Protein AF-A0A9E2KBY6-F1 (afdb_monomer_lite)

Structure (mmCIF, N/CA/C/O backbone):
data_AF-A0A9E2KBY6-F1
#
_entry.id   AF-A0A9E2KBY6-F1
#
loop_
_atom_site.group_PDB
_atom_site.id
_atom_site.type_symbol
_atom_site.label_atom_id
_atom_site.label_alt_id
_atom_site.label_comp_id
_atom_site.label_asym_id
_atom_site.label_entity_id
_atom_site.label_seq_id
_atom_site.pdbx_PDB_ins_code
_atom_site.Cartn_x
_atom_site.Cartn_y
_atom_site.Cartn_z
_atom_site.occupancy
_atom_site.B_iso_or_equiv
_atom_site.auth_seq_id
_atom_site.auth_comp_id
_atom_site.auth_asym_id
_atom_site.auth_atom_id
_atom_site.pdbx_PDB_model_num
ATOM 1 N N . MET A 1 1 ? -0.945 -7.024 -19.574 1.00 48.75 1 MET A N 1
ATOM 2 C CA . MET A 1 1 ? -1.179 -5.709 -18.936 1.00 48.75 1 MET A CA 1
ATOM 3 C C . MET A 1 1 ? -2.233 -5.786 -17.836 1.00 48.75 1 MET A C 1
ATOM 5 O O . MET A 1 1 ? -1.973 -5.254 -16.772 1.00 48.75 1 MET A O 1
ATOM 9 N N . GLU A 1 2 ? -3.361 -6.476 -18.036 1.00 53.19 2 GLU A N 1
ATOM 10 C CA . GLU A 1 2 ? -4.460 -6.555 -17.050 1.00 53.19 2 GLU A CA 1
ATOM 11 C C . GLU A 1 2 ? -4.042 -7.127 -15.676 1.00 53.19 2 GLU A C 1
ATOM 13 O O . GLU A 1 2 ? -4.302 -6.510 -14.649 1.00 53.19 2 GLU A O 1
ATOM 18 N N . TYR A 1 3 ? -3.268 -8.220 -15.645 1.00 55.00 3 TYR A N 1
ATOM 19 C CA . TYR A 1 3 ? -2.721 -8.790 -14.399 1.00 55.00 3 TYR A CA 1
ATOM 20 C C . TYR A 1 3 ? -1.711 -7.892 -13.670 1.00 55.00 3 TYR A C 1
ATOM 22 O O . TYR A 1 3 ? -1.490 -8.062 -12.479 1.00 55.00 3 TYR A O 1
ATOM 30 N N . LEU A 1 4 ? -1.098 -6.938 -14.375 1.00 60.41 4 LEU A N 1
ATOM 31 C CA . LEU A 1 4 ? -0.074 -6.043 -13.827 1.00 60.41 4 LEU A CA 1
ATOM 32 C C . LEU A 1 4 ? -0.695 -4.904 -12.998 1.00 60.41 4 LEU A C 1
ATOM 34 O O . LEU A 1 4 ? 0.003 -4.243 -12.237 1.00 60.41 4 LEU A O 1
ATOM 38 N N . LEU A 1 5 ? -1.998 -4.666 -13.177 1.00 67.06 5 LEU A N 1
ATOM 39 C CA . LEU A 1 5 ? -2.759 -3.578 -12.559 1.00 67.06 5 LEU A CA 1
ATOM 40 C C . LEU A 1 5 ? -3.911 -4.084 -11.680 1.00 67.06 5 LEU A C 1
ATOM 42 O O . LEU A 1 5 ? -4.610 -3.279 -11.064 1.00 67.06 5 LEU A O 1
ATOM 46 N N . ASN A 1 6 ? -4.124 -5.401 -11.618 1.00 82.44 6 ASN A N 1
ATOM 47 C CA . ASN A 1 6 ? -5.104 -5.983 -10.715 1.00 82.44 6 ASN A CA 1
ATOM 48 C C . ASN A 1 6 ? -4.497 -6.143 -9.317 1.00 82.44 6 ASN A C 1
ATOM 50 O O . ASN A 1 6 ? -3.887 -7.157 -8.987 1.00 82.44 6 ASN A O 1
ATOM 54 N N . HIS A 1 7 ? -4.702 -5.120 -8.493 1.00 90.88 7 HIS A N 1
ATOM 55 C CA . HIS A 1 7 ? -4.217 -5.065 -7.115 1.00 90.88 7 HIS A CA 1
ATOM 56 C C . HIS A 1 7 ? -5.239 -5.575 -6.093 1.00 90.88 7 HIS A C 1
ATOM 58 O O . HIS A 1 7 ? -5.063 -5.328 -4.903 1.00 90.88 7 HIS A O 1
ATOM 64 N N . LEU A 1 8 ? -6.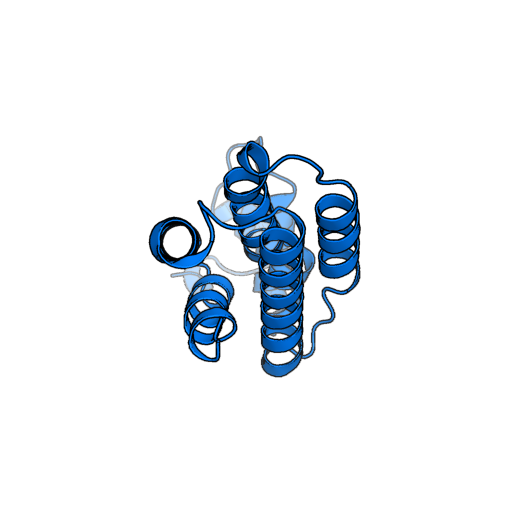321 -6.239 -6.520 1.00 92.19 8 LEU A N 1
ATOM 65 C CA . LEU A 1 8 ? -7.440 -6.592 -5.638 1.00 92.19 8 LEU A CA 1
ATOM 66 C C . LEU A 1 8 ? -6.996 -7.432 -4.435 1.00 92.19 8 LEU A C 1
ATOM 68 O O . LEU A 1 8 ? -7.344 -7.095 -3.305 1.00 92.19 8 LEU A O 1
ATOM 72 N N . ASP A 1 9 ? -6.189 -8.468 -4.666 1.00 92.69 9 ASP A N 1
ATOM 73 C CA . ASP A 1 9 ? -5.704 -9.351 -3.599 1.00 92.69 9 ASP A CA 1
ATOM 74 C C . ASP A 1 9 ? -4.810 -8.595 -2.609 1.00 92.69 9 ASP A C 1
ATOM 76 O O . ASP A 1 9 ? -4.966 -8.730 -1.396 1.00 92.69 9 ASP A O 1
ATOM 80 N N . LEU A 1 10 ? -3.925 -7.723 -3.109 1.00 93.50 10 LEU A N 1
ATOM 81 C CA . LEU A 1 10 ? -3.116 -6.841 -2.263 1.00 93.50 10 LEU A CA 1
ATOM 82 C C . LEU A 1 10 ? -3.996 -5.901 -1.437 1.00 93.50 10 LEU A C 1
ATOM 84 O O . LEU A 1 10 ? -3.792 -5.774 -0.231 1.00 93.50 10 LEU A O 1
ATOM 88 N N . CYS A 1 11 ? -4.996 -5.278 -2.061 1.00 93.44 11 CYS A N 1
ATOM 89 C CA . CYS A 1 11 ? -5.929 -4.390 -1.375 1.00 93.44 11 CYS A CA 1
ATOM 90 C C . CYS A 1 11 ? -6.700 -5.132 -0.278 1.00 93.44 11 CYS A C 1
ATOM 92 O O . CYS A 1 11 ? -6.847 -4.601 0.820 1.00 93.44 11 CYS A O 1
ATOM 94 N N . ALA A 1 12 ? -7.146 -6.363 -0.542 1.00 89.00 12 ALA A N 1
ATOM 95 C CA . ALA A 1 12 ? -7.842 -7.194 0.433 1.00 89.00 12 ALA A CA 1
ATOM 96 C C . ALA A 1 12 ? -6.941 -7.572 1.620 1.00 89.00 12 ALA A C 1
ATOM 98 O O . ALA A 1 12 ? -7.356 -7.423 2.768 1.00 89.00 12 ALA A O 1
ATOM 99 N N . LEU A 1 13 ? -5.698 -7.999 1.367 1.00 88.94 13 LEU A N 1
ATOM 100 C CA . LEU A 1 13 ? -4.734 -8.325 2.426 1.00 88.94 13 LEU A CA 1
ATOM 101 C C . LEU A 1 13 ? -4.417 -7.104 3.302 1.00 88.94 13 LEU A C 1
ATOM 103 O O . LEU A 1 13 ? -4.388 -7.215 4.527 1.00 88.94 13 LEU A O 1
ATOM 107 N N . ILE A 1 14 ? -4.213 -5.936 2.687 1.00 90.31 14 ILE A N 1
ATOM 108 C CA . ILE A 1 14 ? -3.941 -4.673 3.393 1.00 90.31 14 ILE A CA 1
ATOM 109 C C . ILE A 1 14 ? -5.139 -4.263 4.244 1.00 90.31 14 ILE A C 1
ATOM 111 O O . ILE A 1 14 ? -4.981 -3.957 5.424 1.00 90.31 14 ILE A O 1
ATOM 115 N N . TYR A 1 15 ? -6.338 -4.313 3.663 1.00 85.69 15 TYR A N 1
ATOM 116 C CA . TYR A 1 15 ? -7.588 -4.009 4.352 1.00 85.69 15 TYR A CA 1
ATOM 117 C C . TYR A 1 15 ? -7.814 -4.918 5.570 1.00 85.69 15 TYR A C 1
ATOM 119 O O . TYR A 1 15 ? -8.194 -4.448 6.636 1.00 85.69 15 TYR A O 1
ATOM 127 N N . ASN A 1 16 ? -7.491 -6.208 5.457 1.00 81.75 16 ASN A N 1
ATOM 128 C CA . ASN A 1 16 ? -7.604 -7.166 6.561 1.00 81.75 16 ASN A CA 1
ATOM 129 C C . ASN A 1 16 ? -6.435 -7.096 7.567 1.00 81.75 16 ASN A C 1
ATOM 131 O O . ASN A 1 16 ? -6.328 -7.948 8.448 1.00 81.75 16 ASN A O 1
ATOM 135 N N . GLY A 1 17 ? -5.517 -6.131 7.435 1.00 79.69 17 GLY A N 1
ATOM 136 C CA . GLY A 1 17 ? -4.363 -5.980 8.325 1.00 79.69 17 GLY A CA 1
ATOM 137 C C . GLY A 1 17 ? -3.300 -7.077 8.188 1.00 79.69 17 GLY A C 1
ATOM 138 O O . GLY A 1 17 ? -2.427 -7.205 9.048 1.00 79.69 17 GLY A O 1
ATOM 139 N N . GLN A 1 18 ? -3.331 -7.867 7.111 1.00 83.25 18 GLN A N 1
ATOM 140 C CA . GLN A 1 18 ? -2.394 -8.961 6.844 1.00 83.25 18 GLN A CA 1
ATOM 141 C C . GLN A 1 18 ? -1.101 -8.436 6.191 1.00 83.25 18 GLN A C 1
ATOM 143 O O . GLN A 1 18 ? -0.692 -8.898 5.125 1.00 83.25 18 GLN A O 1
ATOM 148 N N . THR A 1 19 ? -0.433 -7.473 6.837 1.00 88.25 19 THR A N 1
ATOM 149 C CA . THR A 1 19 ? 0.718 -6.726 6.288 1.00 88.25 19 THR A CA 1
ATOM 150 C C . THR A 1 19 ? 1.821 -7.634 5.746 1.00 88.25 19 THR A C 1
ATOM 152 O O . THR A 1 19 ? 2.281 -7.440 4.625 1.00 88.25 19 THR A O 1
ATOM 155 N N . ASN A 1 20 ? 2.220 -8.663 6.501 1.00 88.56 20 ASN A N 1
ATOM 156 C CA . ASN A 1 20 ? 3.296 -9.564 6.077 1.00 88.56 20 ASN A CA 1
ATOM 157 C C . ASN A 1 20 ? 2.932 -10.324 4.795 1.00 88.56 20 ASN A C 1
ATOM 159 O O . ASN A 1 20 ? 3.758 -10.438 3.896 1.00 88.56 20 ASN A O 1
ATOM 163 N N . GLN A 1 21 ? 1.684 -10.792 4.683 1.00 90.00 21 GLN A N 1
ATOM 164 C CA . GLN A 1 21 ? 1.211 -11.490 3.487 1.00 90.00 21 GLN A CA 1
ATOM 165 C C . GLN A 1 21 ? 1.115 -10.534 2.294 1.00 90.00 21 GLN A C 1
ATOM 167 O O . GLN A 1 21 ? 1.523 -10.897 1.193 1.00 90.00 21 GLN A O 1
ATOM 172 N N . ALA A 1 22 ? 0.649 -9.300 2.518 1.00 93.56 22 ALA A N 1
ATOM 173 C CA . ALA A 1 22 ? 0.618 -8.264 1.489 1.00 93.56 22 ALA A CA 1
ATOM 174 C C . ALA A 1 22 ? 2.027 -7.949 0.963 1.00 93.56 22 ALA A C 1
ATOM 176 O O . ALA A 1 22 ? 2.237 -7.900 -0.246 1.00 93.56 22 ALA A O 1
ATOM 177 N N . ILE A 1 23 ? 3.015 -7.809 1.852 1.00 94.25 23 ILE A N 1
ATOM 178 C CA . ILE A 1 23 ? 4.415 -7.588 1.470 1.00 94.25 23 ILE A CA 1
ATOM 179 C C . ILE A 1 23 ? 4.958 -8.777 0.671 1.00 94.25 23 ILE A C 1
ATOM 181 O O . ILE A 1 23 ? 5.580 -8.571 -0.370 1.00 94.25 23 ILE A O 1
ATOM 185 N N . THR A 1 24 ? 4.716 -10.016 1.109 1.00 95.88 24 THR A N 1
ATOM 186 C CA . THR A 1 24 ? 5.152 -11.213 0.373 1.00 95.88 24 THR A CA 1
ATOM 187 C C . THR A 1 24 ? 4.547 -11.264 -1.030 1.00 95.88 24 THR A C 1
ATOM 189 O O . THR A 1 24 ? 5.285 -11.458 -1.998 1.00 95.88 24 THR A O 1
ATOM 192 N N . LEU A 1 25 ? 3.236 -11.032 -1.158 1.00 94.75 25 LEU A N 1
ATOM 193 C CA . LEU A 1 25 ? 2.551 -11.012 -2.451 1.00 94.75 25 LEU A CA 1
ATOM 194 C C . LEU A 1 25 ? 3.084 -9.890 -3.352 1.00 94.75 25 LEU A C 1
ATOM 196 O O . LEU A 1 25 ? 3.341 -10.115 -4.534 1.00 94.75 25 LEU A O 1
ATOM 200 N N . PHE A 1 26 ? 3.320 -8.704 -2.791 1.00 95.38 26 PHE A N 1
ATOM 201 C CA . PHE A 1 26 ? 3.910 -7.585 -3.517 1.00 95.38 26 PHE A CA 1
ATOM 202 C C . PHE A 1 26 ? 5.303 -7.927 -4.048 1.00 95.38 26 PHE A C 1
ATOM 204 O O . PHE A 1 26 ? 5.572 -7.696 -5.223 1.00 95.38 26 PHE A O 1
ATOM 211 N N . ILE A 1 27 ? 6.182 -8.500 -3.217 1.00 94.56 27 ILE A N 1
ATOM 212 C CA . ILE A 1 27 ? 7.536 -8.897 -3.634 1.00 94.56 27 ILE A CA 1
ATOM 213 C C . ILE A 1 27 ? 7.459 -9.930 -4.760 1.00 94.56 27 ILE A C 1
ATOM 215 O O . ILE A 1 27 ? 8.220 -9.846 -5.724 1.00 94.56 27 ILE A O 1
ATOM 219 N N . GLN A 1 28 ? 6.540 -10.894 -4.661 1.00 93.19 28 GLN A N 1
ATOM 220 C CA . GLN A 1 28 ? 6.324 -11.887 -5.709 1.00 93.19 28 GLN A CA 1
ATOM 221 C C . GLN A 1 28 ? 5.924 -11.210 -7.028 1.00 93.19 28 GLN A C 1
ATOM 223 O O . GLN A 1 28 ? 6.592 -11.413 -8.038 1.00 93.19 28 GLN A O 1
ATOM 228 N N . GLN A 1 29 ? 4.898 -10.356 -7.014 1.00 90.88 29 GLN A N 1
ATOM 229 C CA . GLN A 1 29 ? 4.440 -9.636 -8.207 1.00 90.88 29 GLN A CA 1
ATOM 230 C C . GLN A 1 29 ? 5.522 -8.708 -8.780 1.00 90.88 29 GLN A C 1
ATOM 232 O O . GLN A 1 29 ? 5.740 -8.684 -9.992 1.00 90.88 29 GLN A O 1
ATOM 237 N N . TYR A 1 30 ? 6.252 -7.996 -7.918 1.00 91.00 30 TYR A N 1
ATOM 238 C CA . TYR A 1 30 ? 7.371 -7.143 -8.309 1.00 91.00 30 TYR A CA 1
ATOM 239 C C . TYR A 1 30 ? 8.460 -7.943 -9.034 1.00 91.00 30 TYR A C 1
ATOM 241 O O . TYR A 1 30 ? 8.866 -7.572 -10.136 1.00 91.00 30 TYR A O 1
ATOM 249 N N . ASN A 1 31 ? 8.894 -9.065 -8.456 1.00 91.31 31 ASN A N 1
ATOM 250 C CA . ASN A 1 31 ? 9.935 -9.907 -9.042 1.00 91.31 31 ASN A CA 1
ATOM 251 C C . ASN A 1 31 ? 9.499 -10.561 -10.355 1.00 91.31 31 ASN A C 1
ATOM 253 O O . ASN A 1 31 ? 10.326 -10.720 -11.245 1.00 91.31 31 ASN A O 1
ATOM 257 N N . THR A 1 32 ? 8.228 -10.947 -10.484 1.00 88.75 32 THR A N 1
ATOM 258 C CA . THR A 1 32 ? 7.731 -11.601 -11.702 1.00 88.75 32 THR A CA 1
ATOM 259 C C . THR A 1 32 ? 7.504 -10.614 -12.846 1.00 88.75 32 THR A C 1
ATOM 261 O O . THR A 1 32 ? 7.741 -10.967 -13.998 1.00 88.75 32 THR A O 1
ATOM 264 N N . TYR A 1 33 ? 7.041 -9.394 -12.556 1.00 83.94 33 TYR A N 1
ATOM 265 C CA . TYR A 1 33 ? 6.490 -8.518 -13.596 1.00 83.94 33 TYR A CA 1
ATOM 266 C C . TYR A 1 33 ? 7.163 -7.148 -13.732 1.00 83.94 33 TYR A C 1
ATOM 268 O O . TYR A 1 33 ? 7.013 -6.520 -14.778 1.00 83.94 33 TYR A O 1
ATOM 276 N N . ILE A 1 34 ? 7.869 -6.658 -12.707 1.00 87.06 34 ILE A N 1
ATOM 277 C CA . ILE A 1 34 ? 8.290 -5.246 -12.622 1.00 87.06 34 ILE A CA 1
ATOM 278 C C . ILE A 1 34 ? 9.808 -5.072 -12.547 1.00 87.06 34 ILE A C 1
ATOM 280 O O . ILE A 1 34 ? 10.327 -4.107 -13.106 1.00 87.06 34 ILE A O 1
ATOM 284 N N . LYS A 1 35 ? 10.525 -5.985 -11.884 1.00 85.81 35 LYS A N 1
ATOM 285 C CA . LYS A 1 35 ? 11.948 -5.843 -11.532 1.00 85.81 35 LYS A CA 1
ATOM 286 C C . LYS A 1 35 ? 12.854 -5.415 -12.693 1.00 85.81 35 LYS A C 1
ATOM 288 O O . LYS A 1 35 ? 13.685 -4.531 -12.510 1.00 85.81 35 LYS A O 1
ATOM 293 N N . ASP A 1 36 ? 12.657 -5.999 -13.872 1.00 87.38 36 ASP A N 1
ATOM 294 C CA . ASP A 1 36 ? 13.501 -5.761 -15.051 1.00 87.38 36 ASP A CA 1
ATOM 295 C C . ASP A 1 36 ? 12.893 -4.736 -16.029 1.00 87.38 36 ASP A C 1
ATOM 297 O O . ASP A 1 36 ? 13.266 -4.662 -17.201 1.00 87.38 36 ASP A O 1
ATOM 301 N N . THR A 1 37 ? 11.932 -3.934 -15.564 1.00 88.19 37 THR A N 1
ATOM 302 C CA . THR A 1 37 ? 11.294 -2.882 -16.366 1.00 88.19 37 THR A CA 1
ATOM 303 C C . THR A 1 37 ? 11.949 -1.518 -16.149 1.00 88.19 37 THR A C 1
ATOM 305 O O . THR A 1 37 ? 12.706 -1.291 -15.204 1.00 88.19 37 THR A O 1
ATOM 308 N N . CYS A 1 38 ? 11.679 -0.570 -17.050 1.00 91.31 38 CYS A N 1
ATOM 309 C CA . CYS A 1 38 ? 12.186 0.788 -16.892 1.00 91.31 38 CYS A CA 1
ATOM 310 C C . CYS A 1 38 ? 11.488 1.521 -15.735 1.00 91.31 38 CYS A C 1
ATOM 312 O O . CYS A 1 38 ? 10.326 1.267 -15.416 1.00 91.31 38 CYS A O 1
ATOM 314 N N . ILE A 1 39 ? 12.182 2.506 -15.160 1.00 91.81 39 ILE A N 1
ATOM 315 C CA . ILE A 1 39 ? 11.717 3.268 -13.992 1.00 91.81 39 ILE A CA 1
ATOM 316 C C . ILE A 1 39 ? 10.302 3.845 -14.151 1.00 91.81 39 ILE A C 1
ATOM 318 O O . ILE A 1 39 ? 9.525 3.848 -13.199 1.00 91.81 39 ILE A O 1
ATOM 322 N N . ASN A 1 40 ? 9.926 4.281 -15.356 1.00 91.31 40 ASN A N 1
ATOM 323 C CA . ASN A 1 40 ? 8.596 4.831 -15.613 1.00 91.31 40 ASN A CA 1
ATOM 324 C C . ASN A 1 40 ? 7.494 3.778 -15.433 1.00 91.31 40 ASN A C 1
ATOM 326 O O . ASN A 1 40 ? 6.466 4.079 -14.831 1.00 91.31 40 ASN A O 1
ATOM 330 N N . HIS A 1 41 ? 7.714 2.539 -15.885 1.00 90.44 41 HIS A N 1
ATOM 331 C CA . HIS A 1 41 ? 6.764 1.447 -15.663 1.00 90.44 41 HIS A CA 1
ATOM 332 C C . HIS A 1 41 ? 6.666 1.082 -14.180 1.00 90.44 41 HIS A C 1
ATOM 334 O O . HIS A 1 41 ? 5.557 0.921 -13.671 1.00 90.44 41 HIS A O 1
ATOM 340 N N . CYS A 1 42 ? 7.792 1.053 -13.462 1.00 91.81 42 CYS A N 1
ATOM 341 C CA . CYS A 1 42 ? 7.798 0.849 -12.014 1.00 91.81 42 CYS A CA 1
ATOM 342 C C . CYS A 1 42 ? 6.977 1.916 -11.273 1.00 91.81 42 CYS A C 1
ATOM 344 O O . CYS A 1 42 ? 6.192 1.592 -10.383 1.00 91.81 42 CYS A O 1
ATOM 346 N N . LYS A 1 43 ? 7.122 3.191 -11.657 1.00 93.56 43 LYS A N 1
ATOM 347 C CA . LYS A 1 43 ? 6.368 4.302 -11.057 1.00 93.56 43 LYS A CA 1
ATOM 348 C C . LYS A 1 43 ? 4.878 4.192 -11.347 1.00 93.56 43 LYS A C 1
ATOM 350 O O . LYS A 1 43 ? 4.088 4.320 -10.422 1.00 93.56 43 LYS A O 1
ATOM 355 N N . ILE A 1 44 ? 4.493 3.875 -12.585 1.00 92.12 44 ILE A N 1
ATOM 356 C CA . ILE A 1 44 ? 3.086 3.628 -12.943 1.00 92.12 44 ILE A CA 1
ATOM 357 C C . ILE A 1 44 ? 2.510 2.490 -12.090 1.00 92.12 44 ILE A C 1
ATOM 359 O O . ILE A 1 44 ? 1.424 2.628 -11.526 1.00 92.12 44 ILE A O 1
ATOM 363 N N . TYR A 1 45 ? 3.244 1.388 -11.938 1.00 92.75 45 TYR A N 1
ATOM 364 C CA . TYR A 1 45 ? 2.827 0.270 -11.095 1.00 92.75 45 TYR A CA 1
ATOM 365 C C . TYR A 1 45 ? 2.600 0.700 -9.638 1.00 92.75 45 TYR A C 1
ATOM 367 O O . TYR A 1 45 ? 1.518 0.478 -9.099 1.00 92.75 45 TYR A O 1
ATOM 375 N N . LEU A 1 46 ? 3.556 1.398 -9.017 1.00 94.94 46 LEU A N 1
ATOM 376 C CA . LEU A 1 46 ? 3.398 1.877 -7.639 1.00 94.94 46 LEU A CA 1
ATOM 377 C C . LEU A 1 46 ? 2.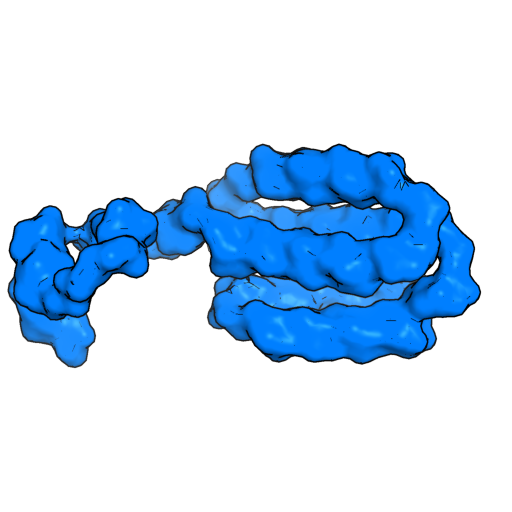279 2.917 -7.490 1.00 94.94 46 LEU A C 1
ATOM 379 O O . LEU A 1 46 ? 1.536 2.873 -6.512 1.00 94.94 46 LEU A O 1
ATOM 383 N N . SER A 1 47 ? 2.114 3.827 -8.454 1.00 95.44 47 SER A N 1
ATOM 384 C CA . SER A 1 47 ? 1.031 4.817 -8.440 1.00 95.44 47 SER A CA 1
ATOM 385 C C . SER A 1 47 ? -0.340 4.153 -8.533 1.00 95.44 47 SER A C 1
ATOM 387 O O . SER A 1 47 ? -1.254 4.523 -7.798 1.00 95.44 47 SER A O 1
ATOM 389 N N . THR A 1 48 ? -0.486 3.147 -9.398 1.00 94.50 48 THR A N 1
ATOM 390 C CA . THR A 1 48 ? -1.745 2.400 -9.531 1.00 94.50 48 THR A CA 1
ATOM 391 C C . THR A 1 48 ? -2.032 1.551 -8.298 1.00 94.50 48 THR A C 1
ATOM 393 O O . THR A 1 48 ? -3.178 1.530 -7.855 1.00 94.50 48 THR A O 1
ATOM 396 N N . LEU A 1 49 ? -1.016 0.933 -7.686 1.00 95.50 49 LEU A N 1
ATOM 397 C CA . LEU A 1 49 ? -1.141 0.238 -6.402 1.00 95.50 49 LEU A CA 1
ATOM 398 C C . LEU A 1 49 ? -1.622 1.196 -5.303 1.00 95.50 49 LEU A C 1
ATOM 400 O O . LEU A 1 49 ? -2.639 0.938 -4.666 1.00 95.50 49 LEU A O 1
ATOM 404 N N . ASN A 1 50 ? -0.940 2.331 -5.129 1.00 96.88 50 ASN A N 1
ATOM 405 C CA . ASN A 1 50 ? -1.276 3.353 -4.135 1.00 96.88 50 ASN A CA 1
ATOM 406 C C . ASN A 1 50 ? -2.725 3.848 -4.291 1.00 96.88 50 ASN A C 1
ATOM 408 O O . ASN A 1 50 ? -3.502 3.852 -3.335 1.00 96.88 50 ASN A O 1
ATOM 412 N N . GLN A 1 51 ? -3.125 4.182 -5.521 1.00 95.88 51 GLN A N 1
ATOM 413 C CA . GLN A 1 51 ? -4.487 4.625 -5.811 1.00 95.88 51 GLN A CA 1
ATOM 414 C C . GLN A 1 51 ? -5.521 3.512 -5.590 1.00 95.88 51 GLN A C 1
ATOM 416 O O . GLN A 1 51 ? -6.617 3.788 -5.102 1.00 95.88 51 GLN A O 1
ATOM 421 N N . SER A 1 52 ? -5.186 2.263 -5.925 1.00 95.44 52 SER A N 1
ATOM 422 C CA . SER A 1 52 ? -6.076 1.113 -5.732 1.00 95.44 52 SER A CA 1
ATOM 423 C C . SER A 1 52 ? -6.339 0.859 -4.253 1.00 95.44 52 SER A C 1
ATOM 425 O O . SER A 1 52 ? -7.499 0.729 -3.870 1.00 95.44 52 SER A O 1
ATOM 427 N N . ILE A 1 53 ? -5.297 0.881 -3.415 1.00 94.50 53 ILE A N 1
ATOM 428 C CA . ILE A 1 53 ? -5.428 0.712 -1.961 1.00 94.50 53 ILE A CA 1
ATOM 429 C C . ILE A 1 53 ? -6.295 1.831 -1.375 1.00 94.50 53 ILE A C 1
ATOM 431 O O . ILE A 1 53 ? -7.260 1.555 -0.660 1.00 94.50 53 ILE A O 1
ATOM 435 N N . TYR A 1 54 ? -5.999 3.090 -1.723 1.00 94.81 54 TYR A N 1
ATOM 436 C CA . TYR A 1 54 ? -6.790 4.240 -1.283 1.00 94.81 54 TYR A CA 1
ATOM 437 C C . TYR A 1 54 ? -8.268 4.106 -1.666 1.00 94.81 54 TYR A C 1
ATOM 439 O O . TYR A 1 54 ? -9.139 4.238 -0.808 1.00 94.81 54 TYR A O 1
ATOM 447 N N . ASN A 1 55 ? -8.555 3.820 -2.939 1.00 94.88 55 ASN A N 1
ATOM 448 C CA . ASN A 1 55 ? -9.925 3.695 -3.429 1.00 94.88 55 ASN A CA 1
ATOM 449 C C . ASN A 1 55 ? -10.653 2.521 -2.767 1.00 94.88 55 ASN A C 1
ATOM 451 O O . ASN A 1 55 ? -11.823 2.651 -2.412 1.00 94.88 55 ASN A O 1
ATOM 455 N N . TYR A 1 56 ? -9.973 1.388 -2.581 1.00 93.38 56 TYR A N 1
ATOM 456 C CA . TYR A 1 56 ? -10.553 0.208 -1.947 1.00 93.38 56 TYR A CA 1
ATOM 457 C C . TYR A 1 56 ? -10.991 0.512 -0.511 1.00 93.38 56 TYR A C 1
ATOM 459 O O . TYR A 1 56 ? -12.136 0.242 -0.142 1.00 93.38 56 TYR A O 1
ATOM 467 N N . ILE A 1 57 ? -10.118 1.152 0.272 1.00 88.62 57 ILE A N 1
ATOM 468 C CA . ILE A 1 57 ? -10.429 1.588 1.637 1.00 88.62 57 ILE A CA 1
ATOM 469 C C . ILE A 1 57 ? -11.560 2.622 1.643 1.00 88.62 57 ILE A C 1
ATOM 471 O O . ILE A 1 57 ? -12.512 2.475 2.406 1.00 88.62 57 ILE A O 1
ATOM 475 N N . LEU A 1 58 ? -11.503 3.630 0.767 1.00 90.06 58 LEU A N 1
ATOM 476 C CA . LEU A 1 58 ? -12.531 4.669 0.671 1.00 90.06 58 LEU A CA 1
ATOM 477 C C . LEU A 1 58 ? -13.918 4.077 0.391 1.00 90.06 58 LEU A C 1
ATOM 479 O O . LEU A 1 58 ? -14.907 4.510 0.978 1.00 90.06 58 LEU A O 1
ATOM 483 N N . ILE A 1 59 ? -14.003 3.081 -0.493 1.00 89.56 59 ILE A N 1
ATOM 484 C CA . ILE A 1 59 ? -15.268 2.420 -0.831 1.00 89.56 59 ILE A CA 1
ATOM 485 C C . ILE A 1 59 ? -15.793 1.597 0.350 1.00 89.56 59 ILE A C 1
ATOM 487 O O . ILE A 1 59 ? -16.996 1.627 0.614 1.00 89.56 59 ILE A O 1
ATOM 491 N N . LYS A 1 60 ? -14.916 0.861 1.044 1.00 84.81 60 LYS A N 1
ATOM 492 C CA . LYS A 1 60 ? -15.299 -0.048 2.134 1.00 84.81 60 LYS A CA 1
ATOM 493 C C . LYS A 1 60 ? -15.650 0.682 3.428 1.00 84.81 60 LYS A C 1
ATOM 495 O O . LYS A 1 60 ? -16.686 0.387 4.011 1.00 84.81 60 LYS A O 1
ATOM 500 N N . GLU A 1 61 ? -14.836 1.654 3.827 1.00 81.19 61 GLU A N 1
ATOM 501 C CA . GLU A 1 61 ? -14.967 2.343 5.119 1.00 81.19 61 GLU A CA 1
ATOM 502 C C . GLU A 1 61 ? -15.611 3.724 5.025 1.00 81.19 61 GLU A C 1
ATOM 504 O O . GLU A 1 61 ? -15.947 4.308 6.050 1.00 81.19 61 GLU A O 1
ATOM 509 N N . LYS A 1 62 ? -15.750 4.297 3.820 1.00 81.94 62 LYS A N 1
ATOM 510 C CA . LYS A 1 62 ? -16.139 5.711 3.621 1.00 81.94 62 LYS A CA 1
ATOM 511 C C . LYS A 1 62 ? -15.148 6.710 4.246 1.00 81.94 62 LYS A C 1
ATOM 513 O O . LYS A 1 62 ? -15.461 7.893 4.356 1.00 81.94 62 LYS A O 1
ATOM 518 N N . VAL A 1 63 ? -13.945 6.252 4.596 1.00 81.88 63 VAL A N 1
ATOM 519 C CA . VAL A 1 63 ? -12.858 7.049 5.179 1.00 81.88 63 VAL A CA 1
ATOM 520 C C . VAL A 1 63 ? -11.891 7.491 4.087 1.00 81.88 63 VAL A C 1
ATOM 522 O O . VAL A 1 63 ? -11.423 6.685 3.281 1.00 81.88 63 VAL A O 1
ATOM 525 N N . SER A 1 64 ? -11.551 8.781 4.068 1.00 87.06 64 SER A N 1
ATOM 526 C CA . SER A 1 64 ? -10.621 9.332 3.080 1.00 87.06 64 SER A CA 1
ATOM 527 C C . SER A 1 64 ? -9.195 9.412 3.621 1.00 87.06 64 SER A C 1
ATOM 529 O O . SER A 1 64 ? -8.815 10.367 4.292 1.00 87.06 64 SER A O 1
ATOM 531 N N . LEU A 1 65 ? -8.351 8.463 3.215 1.00 89.19 65 LEU A N 1
ATOM 532 C CA . LEU A 1 65 ? -6.904 8.479 3.479 1.00 89.19 65 LEU A CA 1
ATOM 533 C C . LEU A 1 65 ? -6.115 9.322 2.461 1.00 89.19 65 LEU A C 1
ATOM 535 O O . LEU A 1 65 ? -4.998 8.976 2.071 1.00 89.19 65 LEU A O 1
ATOM 539 N N . HIS A 1 66 ? -6.690 10.435 1.998 1.00 91.69 66 HIS A N 1
ATOM 540 C CA . HIS A 1 66 ? -6.128 11.235 0.905 1.00 91.69 66 HIS A CA 1
ATOM 541 C C . HIS A 1 66 ? -4.716 11.754 1.216 1.00 91.69 66 HIS A C 1
ATOM 543 O O . HIS A 1 66 ? -3.837 11.698 0.362 1.00 91.69 66 HIS A O 1
ATOM 549 N N . LYS A 1 67 ? -4.464 12.181 2.461 1.00 91.00 67 LYS A N 1
ATOM 550 C CA . LYS A 1 67 ? -3.132 12.630 2.903 1.00 91.00 67 LYS A CA 1
ATOM 551 C C . LYS A 1 67 ? -2.076 11.523 2.803 1.00 91.00 67 LYS A C 1
ATOM 553 O O . LYS A 1 67 ? -0.945 11.808 2.426 1.00 91.00 67 LYS A O 1
ATOM 558 N N . CYS A 1 68 ? -2.435 10.281 3.137 1.00 92.25 68 CYS A N 1
ATOM 559 C CA . CYS A 1 68 ? -1.550 9.122 2.995 1.00 92.25 68 CYS A CA 1
ATOM 560 C C . CYS A 1 68 ? -1.254 8.858 1.510 1.00 92.25 68 CYS A C 1
ATOM 562 O O . CYS A 1 68 ? -0.091 8.804 1.114 1.00 92.25 68 CYS A O 1
ATOM 564 N N . CYS A 1 69 ? -2.302 8.837 0.679 1.00 95.31 69 CYS A N 1
ATOM 565 C CA . CYS A 1 69 ? -2.184 8.658 -0.768 1.00 95.31 69 CYS A CA 1
ATOM 566 C C . CYS A 1 69 ? -1.278 9.715 -1.425 1.00 95.31 69 CYS A C 1
ATOM 568 O O . CYS A 1 69 ? -0.390 9.362 -2.201 1.00 95.31 69 CYS A O 1
ATOM 570 N N . LEU A 1 70 ? -1.459 10.997 -1.084 1.00 95.81 70 LEU A N 1
ATOM 571 C CA . LEU A 1 70 ? -0.645 12.096 -1.608 1.00 95.81 70 LEU A CA 1
ATOM 572 C C . LEU A 1 70 ? 0.830 11.968 -1.224 1.00 95.81 70 LEU A C 1
ATOM 574 O O . LEU A 1 70 ? 1.683 12.037 -2.105 1.00 95.81 70 LEU A O 1
ATOM 578 N N . LYS A 1 71 ? 1.132 11.725 0.058 1.00 95.56 71 LYS A N 1
ATOM 579 C CA . LYS A 1 71 ? 2.517 11.535 0.522 1.00 95.56 71 LYS A CA 1
ATOM 580 C C . LYS A 1 71 ? 3.207 10.406 -0.238 1.00 95.56 71 LYS A C 1
ATOM 582 O O . LYS A 1 71 ? 4.334 10.562 -0.693 1.00 95.56 71 LYS A O 1
ATOM 587 N N . ASN A 1 72 ? 2.517 9.286 -0.435 1.00 96.69 72 ASN A N 1
ATOM 588 C CA . ASN A 1 72 ? 3.054 8.176 -1.216 1.00 96.69 72 ASN A CA 1
ATOM 589 C C . ASN A 1 72 ? 3.310 8.574 -2.678 1.00 96.69 72 ASN A C 1
ATOM 591 O O . ASN A 1 72 ? 4.363 8.241 -3.219 1.00 96.69 72 ASN A O 1
ATOM 595 N N . MET A 1 73 ? 2.402 9.328 -3.309 1.00 97.38 73 MET A N 1
ATOM 596 C CA . MET A 1 73 ? 2.604 9.831 -4.676 1.00 97.38 73 MET A CA 1
ATOM 597 C C . MET A 1 73 ? 3.812 10.761 -4.793 1.00 97.38 73 MET A C 1
ATOM 599 O O . MET A 1 73 ? 4.554 10.661 -5.768 1.00 97.38 73 MET A O 1
ATOM 603 N N . GLU A 1 74 ? 4.043 11.637 -3.814 1.00 96.88 74 GLU A N 1
ATOM 604 C CA . GLU A 1 74 ? 5.224 12.506 -3.780 1.00 96.88 74 GLU A CA 1
ATOM 605 C C . GLU A 1 74 ? 6.519 11.683 -3.766 1.00 96.88 74 GLU A C 1
ATOM 607 O O . GLU A 1 74 ? 7.417 11.933 -4.574 1.00 96.88 74 GLU A O 1
ATOM 612 N N . VAL A 1 75 ? 6.592 10.648 -2.922 1.00 95.94 75 VAL A N 1
ATOM 613 C CA . VAL A 1 75 ? 7.782 9.786 -2.838 1.00 95.94 75 VAL A CA 1
ATOM 614 C C . VAL A 1 75 ? 7.957 8.935 -4.104 1.00 95.94 75 VAL A C 1
ATOM 616 O O . VAL A 1 75 ? 9.079 8.797 -4.590 1.00 95.94 75 VAL A O 1
ATOM 619 N N . ILE A 1 76 ? 6.872 8.424 -4.704 1.00 96.25 76 ILE A N 1
ATOM 620 C CA . ILE A 1 76 ? 6.926 7.740 -6.012 1.00 96.25 76 ILE A CA 1
ATOM 621 C C . ILE A 1 76 ? 7.491 8.676 -7.076 1.00 96.25 76 ILE A C 1
ATOM 623 O O . ILE A 1 76 ? 8.403 8.301 -7.815 1.00 96.25 76 ILE A O 1
ATOM 627 N N . ASN A 1 77 ? 6.995 9.910 -7.143 1.00 94.44 77 ASN A N 1
ATOM 628 C CA . ASN A 1 77 ? 7.445 10.893 -8.122 1.00 94.44 77 ASN A CA 1
ATOM 629 C C . ASN A 1 77 ? 8.915 11.281 -7.931 1.00 94.44 77 ASN A C 1
ATOM 631 O O . ASN A 1 77 ? 9.606 11.469 -8.933 1.00 94.44 77 ASN A O 1
ATOM 635 N N . ALA A 1 78 ? 9.405 11.313 -6.692 1.00 94.19 78 ALA A N 1
ATOM 636 C CA . ALA A 1 78 ? 10.806 11.568 -6.368 1.00 94.19 78 ALA A CA 1
ATOM 637 C C . ALA A 1 78 ? 11.743 10.364 -6.598 1.00 94.19 78 ALA A C 1
ATOM 639 O O . ALA A 1 78 ? 12.957 10.516 -6.490 1.00 94.19 78 ALA A O 1
ATOM 640 N N . CYS A 1 79 ? 11.224 9.174 -6.918 1.00 92.12 79 CYS A N 1
ATOM 641 C CA . CYS A 1 79 ? 12.049 7.999 -7.195 1.00 92.12 79 CYS A CA 1
ATOM 642 C C . CYS A 1 79 ? 12.632 8.041 -8.620 1.00 92.12 79 CYS A C 1
ATOM 644 O O . CYS A 1 79 ? 11.895 8.240 -9.598 1.00 92.12 79 CYS A O 1
ATOM 646 N N . TYR A 1 80 ? 13.948 7.815 -8.728 1.00 90.31 80 TYR A N 1
ATOM 647 C CA . TYR A 1 80 ? 14.700 7.824 -9.994 1.00 90.31 80 TYR A CA 1
ATOM 648 C C . TYR A 1 80 ? 15.453 6.517 -10.279 1.00 90.31 80 TYR A C 1
ATOM 650 O O . TYR A 1 80 ? 15.918 6.320 -11.401 1.00 90.31 80 TYR A O 1
ATOM 658 N N . GLN A 1 81 ? 15.576 5.622 -9.295 1.00 90.25 81 GLN A N 1
ATOM 659 C CA . GLN A 1 81 ? 16.346 4.384 -9.416 1.00 90.25 81 GLN A CA 1
ATOM 660 C C . GLN A 1 81 ? 15.448 3.159 -9.246 1.00 90.25 81 GLN A C 1
ATOM 662 O O . GLN A 1 81 ? 14.667 3.067 -8.302 1.00 90.25 81 GLN A O 1
ATOM 667 N N . THR A 1 82 ? 15.581 2.182 -10.144 1.00 88.31 82 THR A N 1
ATOM 668 C CA . THR A 1 82 ? 14.795 0.938 -10.090 1.00 88.31 82 THR A CA 1
ATOM 669 C C . THR A 1 82 ? 15.123 0.091 -8.859 1.00 88.31 82 THR A C 1
ATOM 671 O O . THR A 1 82 ? 14.241 -0.583 -8.334 1.00 88.31 82 THR A O 1
ATOM 674 N N . SER A 1 83 ? 16.349 0.190 -8.336 1.00 87.94 83 SER A N 1
ATOM 675 C CA . SER A 1 83 ? 16.793 -0.466 -7.097 1.00 87.94 83 SER A CA 1
ATOM 676 C C . SER A 1 83 ? 15.977 -0.070 -5.861 1.00 87.94 83 SER A C 1
ATOM 678 O O . SER A 1 83 ? 15.921 -0.830 -4.898 1.00 87.94 83 SER A O 1
ATOM 680 N N . GLU A 1 84 ? 15.319 1.092 -5.875 1.00 91.19 84 GLU A N 1
ATOM 681 C CA . GLU A 1 84 ? 14.533 1.587 -4.742 1.00 91.19 84 GLU A CA 1
ATOM 682 C C . GLU A 1 84 ? 13.060 1.165 -4.776 1.00 91.19 84 GLU A C 1
ATOM 684 O O . GLU A 1 84 ? 12.356 1.313 -3.777 1.00 91.19 84 GLU A O 1
ATOM 689 N N . ILE A 1 85 ? 12.580 0.630 -5.900 1.00 93.56 85 ILE A N 1
ATOM 690 C CA . ILE A 1 85 ? 11.149 0.394 -6.141 1.00 93.56 85 ILE A CA 1
ATOM 691 C C . ILE A 1 85 ? 10.577 -0.654 -5.193 1.00 93.56 85 ILE A C 1
ATOM 693 O O . ILE A 1 85 ? 9.487 -0.465 -4.656 1.00 93.56 85 ILE A O 1
ATOM 697 N N . GLU A 1 86 ? 11.319 -1.733 -4.940 1.00 94.75 86 GLU A N 1
ATOM 698 C CA . GLU A 1 86 ? 10.883 -2.766 -4.000 1.00 94.75 86 GLU A CA 1
ATOM 699 C C . GLU A 1 86 ? 10.715 -2.188 -2.588 1.00 94.75 86 GLU A C 1
ATOM 701 O O . GLU A 1 86 ? 9.687 -2.391 -1.941 1.00 94.75 86 GLU A O 1
ATOM 706 N N . ARG A 1 87 ? 11.712 -1.422 -2.122 1.00 95.88 87 ARG A N 1
ATOM 707 C CA . ARG A 1 87 ? 11.676 -0.745 -0.820 1.00 95.88 87 ARG A CA 1
ATOM 708 C C . ARG A 1 87 ? 10.487 0.210 -0.747 1.00 95.88 87 ARG A C 1
ATOM 710 O O . ARG A 1 87 ? 9.771 0.215 0.250 1.00 95.88 87 ARG A O 1
ATOM 717 N N . LEU A 1 88 ? 10.270 0.994 -1.799 1.00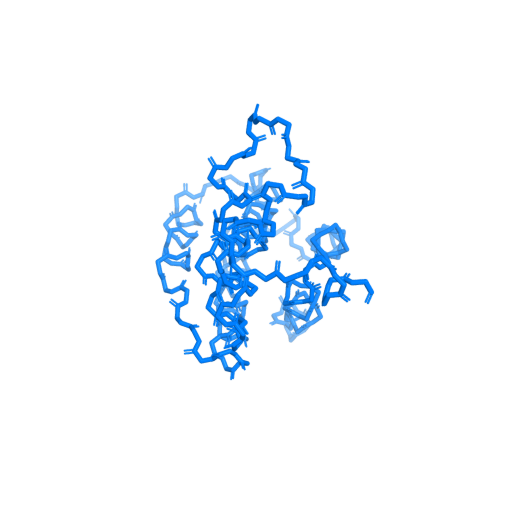 96.50 88 LEU A N 1
ATOM 718 C CA . LEU A 1 88 ? 9.206 1.984 -1.841 1.00 96.50 88 LEU A CA 1
ATOM 719 C C . LEU A 1 88 ? 7.813 1.344 -1.825 1.00 96.50 88 LEU A C 1
ATOM 721 O O . LEU A 1 88 ? 6.931 1.814 -1.114 1.00 96.50 88 LEU A O 1
ATOM 725 N N . GLY A 1 89 ? 7.611 0.244 -2.551 1.00 95.94 89 GLY A N 1
ATOM 726 C CA . GLY A 1 89 ? 6.337 -0.471 -2.523 1.00 95.94 89 GLY A CA 1
ATOM 727 C C . GLY A 1 89 ? 6.009 -1.059 -1.150 1.00 95.94 89 GLY A C 1
ATOM 728 O O . GLY A 1 89 ? 4.868 -0.942 -0.705 1.00 95.94 89 GLY A O 1
ATOM 729 N N . LYS A 1 90 ? 7.006 -1.585 -0.424 1.00 96.38 90 LYS A N 1
ATOM 730 C CA . LYS A 1 90 ? 6.824 -1.998 0.982 1.00 96.38 90 LYS A CA 1
ATOM 731 C C . LYS A 1 90 ? 6.389 -0.824 1.854 1.00 96.38 90 LYS A C 1
ATOM 733 O O . LYS A 1 90 ? 5.405 -0.944 2.573 1.00 96.38 90 LYS A O 1
ATOM 738 N N . GLN A 1 91 ? 7.052 0.325 1.716 1.00 95.94 91 GLN A N 1
ATOM 739 C CA . GLN A 1 91 ? 6.698 1.532 2.468 1.00 95.94 91 GLN A CA 1
ATOM 740 C C . GLN A 1 91 ? 5.268 2.005 2.186 1.00 95.94 91 GLN A C 1
ATOM 742 O O . GLN A 1 91 ? 4.566 2.395 3.114 1.00 95.94 91 GLN A O 1
ATOM 747 N N . ILE A 1 92 ? 4.811 1.940 0.932 1.00 95.75 92 ILE A N 1
ATOM 748 C CA . ILE A 1 92 ? 3.425 2.271 0.572 1.00 95.75 92 ILE A CA 1
ATOM 749 C C . ILE A 1 92 ? 2.459 1.332 1.297 1.00 95.75 92 ILE A C 1
ATOM 751 O O . ILE A 1 92 ? 1.533 1.802 1.953 1.00 95.75 92 ILE A O 1
ATOM 755 N N . ILE A 1 93 ? 2.689 0.019 1.238 1.00 94.88 93 ILE A N 1
ATOM 756 C CA . ILE A 1 93 ? 1.849 -0.982 1.915 1.00 94.88 93 ILE A CA 1
ATOM 757 C C . ILE A 1 93 ? 1.787 -0.709 3.421 1.00 94.88 93 ILE A C 1
ATOM 759 O O . ILE A 1 93 ? 0.705 -0.596 3.996 1.00 94.88 93 ILE A O 1
ATOM 763 N N . GLU A 1 94 ? 2.947 -0.538 4.049 1.00 92.88 94 GLU A N 1
ATOM 764 C CA . GLU A 1 94 ? 3.065 -0.246 5.477 1.00 92.88 94 GLU A CA 1
ATOM 765 C C . GLU A 1 94 ? 2.354 1.059 5.853 1.00 92.88 94 GLU A C 1
ATOM 767 O O . GLU A 1 94 ? 1.650 1.104 6.862 1.00 92.88 94 GLU A O 1
ATOM 772 N N . SER A 1 95 ? 2.465 2.102 5.023 1.00 92.81 95 SER A N 1
ATOM 773 C CA . SER A 1 95 ? 1.828 3.398 5.279 1.00 92.81 95 SER A CA 1
ATOM 774 C C . SER A 1 95 ? 0.305 3.298 5.403 1.00 92.81 95 SER A C 1
ATOM 776 O O . SER A 1 95 ? -0.280 4.010 6.218 1.00 92.81 95 SER A O 1
ATOM 778 N N . TYR A 1 96 ? -0.327 2.385 4.657 1.00 91.38 96 TYR A N 1
ATOM 779 C CA . TYR A 1 96 ? -1.758 2.113 4.766 1.00 91.38 96 TYR A CA 1
ATOM 780 C C . TYR A 1 96 ? -2.076 1.189 5.943 1.00 91.38 96 TYR A C 1
ATOM 782 O O . TYR A 1 96 ? -2.970 1.500 6.728 1.00 91.38 96 TYR A O 1
ATOM 790 N N . CYS A 1 97 ? -1.325 0.098 6.124 1.00 85.81 97 CYS A N 1
ATOM 791 C CA . CYS A 1 97 ? -1.549 -0.855 7.220 1.00 85.81 97 CYS A CA 1
ATOM 792 C C . CYS A 1 97 ? -1.426 -0.226 8.621 1.00 85.81 97 CYS A C 1
ATOM 794 O O . CYS A 1 97 ? -2.097 -0.652 9.572 1.00 85.81 97 CYS A O 1
ATOM 796 N N . PHE A 1 98 ? -0.551 0.772 8.755 1.00 80.19 98 PHE A N 1
ATOM 797 C CA . PHE A 1 98 ? -0.279 1.483 10.003 1.00 80.19 98 PHE A CA 1
ATOM 798 C C . PHE A 1 98 ? -0.897 2.883 10.044 1.00 80.19 98 PHE A C 1
ATOM 800 O O . PHE A 1 98 ? -0.601 3.652 10.958 1.00 80.19 98 PHE A O 1
ATOM 807 N N . CYS A 1 99 ? -1.767 3.229 9.090 1.00 77.12 99 CYS A N 1
ATOM 808 C CA . CYS A 1 99 ? -2.463 4.505 9.123 1.00 77.12 99 CYS A CA 1
ATOM 809 C C . CYS A 1 99 ? -3.411 4.537 10.332 1.00 77.12 99 CYS A C 1
ATOM 811 O O . CYS A 1 99 ? -4.433 3.851 10.370 1.00 77.12 99 CYS A O 1
ATOM 813 N N . ILE A 1 100 ? -3.044 5.321 11.346 1.00 62.66 100 ILE A N 1
ATOM 814 C CA . ILE A 1 100 ? -3.788 5.440 12.607 1.00 62.66 100 ILE A CA 1
ATOM 815 C C . ILE A 1 100 ? -5.208 5.962 12.350 1.00 62.66 100 ILE A C 1
ATOM 817 O O . ILE A 1 100 ? -6.160 5.426 12.914 1.00 62.66 100 ILE A O 1
ATOM 821 N N . ASP A 1 101 ? -5.351 6.923 11.431 1.00 61.16 101 ASP A N 1
ATOM 822 C CA . ASP A 1 101 ? -6.643 7.491 11.026 1.00 61.16 101 ASP A CA 1
ATOM 823 C C . ASP A 1 101 ? -7.602 6.391 10.529 1.00 61.16 101 ASP A C 1
ATOM 825 O O . ASP A 1 101 ? -8.761 6.344 10.926 1.00 61.16 101 ASP A O 1
ATOM 829 N N . TYR A 1 102 ? -7.096 5.424 9.754 1.00 59.53 102 TYR A N 1
ATOM 830 C CA . TYR A 1 102 ? -7.864 4.262 9.290 1.00 59.53 102 TYR A CA 1
ATOM 831 C C . TYR A 1 102 ? -8.258 3.313 10.429 1.00 59.53 102 TYR A C 1
ATOM 833 O O . TYR A 1 102 ? -9.412 2.890 10.520 1.00 59.53 102 TYR A O 1
ATOM 841 N N . ARG A 1 103 ? -7.316 2.974 11.319 1.00 61.88 103 ARG A N 1
ATOM 842 C CA . ARG A 1 103 ? -7.565 2.034 12.427 1.00 61.88 103 ARG A CA 1
ATOM 843 C C . ARG A 1 103 ? -8.570 2.580 13.434 1.00 61.88 103 ARG A C 1
ATOM 845 O O . ARG A 1 103 ? -9.364 1.814 13.972 1.00 61.88 103 ARG A O 1
ATOM 852 N N . ILE A 1 104 ? -8.555 3.887 13.676 1.00 58.50 104 ILE A N 1
ATOM 853 C CA . ILE A 1 104 ? -9.512 4.532 14.570 1.00 58.50 104 ILE A CA 1
ATOM 854 C C . ILE A 1 104 ? -10.856 4.682 13.855 1.00 58.50 104 ILE A C 1
ATOM 856 O O . ILE A 1 104 ? -11.862 4.213 14.376 1.00 58.50 104 ILE A O 1
ATOM 860 N N . GLU A 1 105 ? -10.920 5.280 12.663 1.00 59.25 105 GLU A N 1
ATOM 861 C CA . GLU A 1 105 ? -12.210 5.630 12.051 1.00 59.25 105 GLU A CA 1
ATOM 862 C C . GLU A 1 105 ? -13.058 4.428 11.604 1.00 59.25 105 GLU A C 1
ATOM 864 O O . GLU A 1 105 ? -14.284 4.512 11.723 1.00 59.25 105 GLU A O 1
ATOM 869 N N . SER A 1 106 ? -12.434 3.310 11.206 1.00 56.53 106 SER A N 1
ATOM 870 C CA . SER A 1 106 ? -13.115 2.066 10.780 1.00 56.53 106 SER A CA 1
ATOM 871 C C . SER A 1 106 ? -13.951 1.385 11.872 1.00 56.53 106 SER A C 1
ATOM 873 O O . SER A 1 106 ? -14.862 0.612 11.581 1.00 56.53 106 SER A O 1
ATOM 875 N N . HIS A 1 107 ? -13.703 1.678 13.152 1.00 62.56 107 HIS A N 1
ATOM 876 C CA . HIS A 1 107 ? -14.476 1.083 14.241 1.00 62.56 107 HIS A CA 1
ATOM 877 C C . HIS A 1 107 ? -15.704 1.935 14.573 1.00 62.56 107 HIS A C 1
ATOM 879 O O . HIS A 1 107 ? -15.601 3.089 14.983 1.00 62.56 107 HIS A O 1
ATOM 885 N N . THR A 1 108 ? -16.903 1.368 14.468 1.00 58.56 108 THR A N 1
ATOM 886 C CA . THR A 1 108 ? -18.136 2.058 14.892 1.00 58.56 108 THR A CA 1
ATOM 887 C C . THR A 1 108 ? -18.214 2.226 16.411 1.00 58.56 108 THR A C 1
ATOM 889 O O . THR A 1 108 ? -18.798 3.194 16.893 1.00 58.56 108 THR A O 1
ATOM 892 N N . ASN A 1 109 ? -17.589 1.321 17.171 1.00 69.06 109 ASN A N 1
ATOM 893 C CA . ASN A 1 109 ? -17.596 1.339 18.630 1.00 69.06 109 ASN A CA 1
ATOM 894 C C . ASN A 1 109 ? -16.614 2.387 19.189 1.00 69.06 109 ASN A C 1
ATOM 896 O O . ASN A 1 109 ? -15.395 2.276 19.033 1.00 69.06 109 ASN A O 1
ATOM 900 N N . GLU A 1 110 ? -17.155 3.386 19.888 1.00 64.69 110 GLU A N 1
ATOM 901 C CA . GLU A 1 110 ? -16.401 4.494 20.484 1.00 64.69 110 GLU A CA 1
ATOM 902 C C . GLU A 1 110 ? -15.369 4.032 21.529 1.00 64.69 110 GLU A C 1
ATOM 904 O O . GLU A 1 110 ? -14.303 4.633 21.665 1.00 64.69 110 GLU A O 1
ATOM 909 N N . HIS A 1 111 ? -15.626 2.933 22.236 1.00 66.19 111 HIS A N 1
ATOM 910 C CA . HIS A 1 111 ? -14.680 2.398 23.210 1.00 66.19 111 HIS A CA 1
ATOM 911 C C . HIS A 1 111 ? -13.495 1.700 22.546 1.00 66.19 111 HIS A C 1
ATOM 913 O O . HIS A 1 111 ? -12.371 1.833 23.024 1.00 66.19 111 HIS A O 1
ATOM 919 N N . ILE A 1 112 ? -13.711 1.033 21.407 1.00 69.06 112 ILE A N 1
ATOM 920 C CA . ILE A 1 112 ? -12.612 0.469 20.609 1.00 69.06 112 ILE A CA 1
ATOM 921 C C . ILE A 1 112 ? -11.754 1.604 20.031 1.00 69.06 112 ILE A C 1
ATOM 923 O O . ILE A 1 112 ? -10.528 1.536 20.082 1.00 69.06 112 ILE A O 1
ATOM 927 N N . LYS A 1 113 ? -12.377 2.703 19.586 1.00 66.50 113 LYS A N 1
ATOM 928 C CA . LYS A 1 113 ? -11.674 3.927 19.159 1.00 66.50 113 LYS A CA 1
ATOM 929 C C . LYS A 1 113 ? -10.799 4.520 20.262 1.00 66.50 113 LYS A C 1
ATOM 931 O O . LYS A 1 113 ? -9.629 4.826 20.018 1.00 66.50 113 LYS A O 1
ATOM 936 N N . LYS A 1 114 ? -11.342 4.656 21.477 1.00 64.50 114 LYS A N 1
ATOM 937 C CA . LYS A 1 114 ? -10.595 5.145 22.648 1.00 64.50 114 LYS A CA 1
ATOM 938 C C . LYS A 1 114 ? -9.471 4.183 23.032 1.00 64.50 114 LYS A C 1
ATOM 940 O O . LYS A 1 114 ? -8.372 4.640 23.330 1.00 64.50 114 LYS A O 1
ATOM 945 N N . ALA A 1 115 ? -9.708 2.873 22.942 1.00 70.25 115 ALA A N 1
ATOM 946 C CA . ALA A 1 115 ? -8.704 1.856 23.241 1.00 70.25 115 ALA A CA 1
ATOM 947 C C . ALA A 1 115 ? -7.530 1.926 22.259 1.00 70.25 115 ALA A C 1
ATOM 949 O O . ALA A 1 115 ? -6.383 2.034 22.680 1.00 70.25 115 ALA A O 1
ATOM 950 N N . L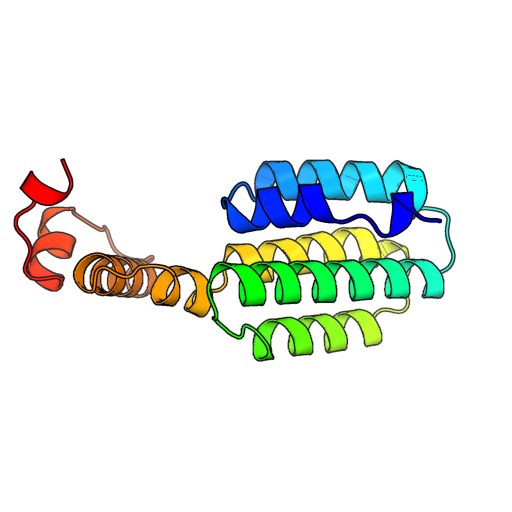EU A 1 116 ? -7.810 1.944 20.954 1.00 68.44 116 LEU A N 1
ATOM 951 C CA . LEU A 1 116 ? -6.783 2.042 19.915 1.00 68.44 116 LEU A CA 1
ATOM 952 C C . LEU A 1 116 ? -5.985 3.345 20.024 1.00 68.44 116 LEU A C 1
ATOM 954 O O . LEU A 1 116 ? -4.758 3.314 19.951 1.00 68.44 116 LEU A O 1
ATOM 958 N N . THR A 1 117 ? -6.663 4.473 20.260 1.00 68.38 117 THR A N 1
ATOM 959 C CA . THR A 1 117 ? -6.010 5.774 20.483 1.00 68.38 117 THR A CA 1
ATOM 960 C C . THR A 1 117 ? -5.053 5.722 21.674 1.00 68.38 117 THR A C 1
ATOM 962 O O . THR A 1 117 ? -3.900 6.131 21.552 1.00 68.38 117 THR A O 1
ATOM 965 N N . TYR A 1 118 ? -5.509 5.184 22.807 1.00 68.88 118 TYR A N 1
ATOM 966 C CA . TYR A 1 118 ? -4.712 5.106 24.028 1.00 68.88 118 TYR A CA 1
ATOM 967 C C . TYR A 1 118 ? -3.496 4.190 23.872 1.00 68.88 118 TYR A C 1
ATOM 969 O O . TYR A 1 118 ? -2.385 4.585 24.219 1.00 68.88 118 TYR A O 1
ATOM 977 N N . ILE A 1 119 ? -3.678 3.005 23.278 1.00 74.25 119 ILE A N 1
ATOM 978 C CA . ILE A 1 119 ? -2.580 2.068 22.997 1.00 74.25 119 ILE A CA 1
ATOM 979 C C . ILE A 1 119 ? -1.515 2.752 22.140 1.00 74.25 119 ILE A C 1
ATOM 981 O O . ILE A 1 119 ? -0.336 2.699 22.472 1.00 74.25 119 ILE A O 1
ATOM 985 N N . HIS A 1 120 ? -1.924 3.442 21.073 1.00 67.19 120 HIS A N 1
ATOM 986 C CA . HIS A 1 120 ? -0.990 4.135 20.188 1.00 67.19 120 HIS A CA 1
ATOM 987 C C . HIS A 1 120 ? -0.235 5.284 20.872 1.00 67.19 120 HIS A C 1
ATOM 989 O O . HIS A 1 120 ? 0.921 5.527 20.531 1.00 67.19 120 HIS A O 1
ATOM 995 N N . GLN A 1 121 ? -0.847 5.972 21.837 1.00 68.19 121 GLN A N 1
ATOM 996 C CA . GLN A 1 121 ? -0.206 7.052 22.596 1.00 68.19 121 GLN A CA 1
ATOM 997 C C . GLN A 1 121 ? 0.755 6.547 23.686 1.00 68.19 121 GLN A C 1
ATOM 999 O O . GLN A 1 121 ? 1.625 7.299 24.115 1.00 68.19 121 GLN A O 1
ATOM 1004 N N . GLN A 1 122 ? 0.615 5.290 24.119 1.00 69.88 122 GLN A N 1
ATOM 1005 C CA . GLN A 1 122 ? 1.324 4.699 25.265 1.00 69.88 122 GLN A CA 1
ATOM 1006 C C . GLN A 1 122 ? 2.270 3.544 24.871 1.00 69.88 122 GLN A C 1
ATOM 1008 O O . GLN A 1 122 ? 2.692 2.777 25.727 1.00 69.88 122 GLN A O 1
ATOM 1013 N N . LEU A 1 123 ? 2.652 3.415 23.591 1.00 59.62 123 LEU A N 1
ATOM 1014 C CA . LEU A 1 123 ? 3.490 2.312 23.070 1.00 59.62 123 LEU A CA 1
ATOM 1015 C C . LEU A 1 123 ? 4.871 2.143 23.749 1.00 59.62 123 LEU A C 1
ATOM 1017 O O . LEU A 1 123 ? 5.513 1.115 23.547 1.00 59.62 123 LEU A O 1
ATOM 1021 N N . GLY A 1 124 ? 5.344 3.136 24.509 1.00 59.56 124 GLY A N 1
ATOM 1022 C CA . GLY A 1 124 ? 6.619 3.097 25.238 1.00 59.56 124 GLY A CA 1
ATOM 1023 C C . GLY A 1 124 ? 6.523 2.647 26.701 1.00 59.56 124 GLY A C 1
ATOM 1024 O O . GLY A 1 124 ? 7.559 2.432 27.322 1.00 59.56 124 GLY A O 1
ATOM 1025 N N . GLU A 1 125 ? 5.315 2.496 27.243 1.00 67.12 125 GLU A N 1
ATOM 1026 C CA . GLU A 1 125 ? 5.063 2.152 28.646 1.00 67.12 125 GLU A CA 1
ATOM 1027 C C . GLU A 1 125 ? 4.399 0.765 28.749 1.00 67.12 125 GLU A C 1
ATOM 1029 O O . GLU A 1 125 ? 3.727 0.321 27.811 1.00 67.12 125 GLU A O 1
ATOM 1034 N N . PRO A 1 126 ? 4.565 0.037 29.869 1.00 66.75 126 PRO A N 1
ATOM 1035 C CA . PRO A 1 126 ? 3.893 -1.240 30.071 1.00 66.75 126 PRO A CA 1
ATOM 1036 C C . PRO A 1 126 ? 2.369 -1.052 30.098 1.00 66.75 126 PRO A C 1
ATOM 1038 O O . PRO A 1 126 ? 1.788 -0.555 31.061 1.00 66.75 126 PRO A O 1
ATOM 1041 N N . LEU A 1 127 ? 1.715 -1.487 29.022 1.00 73.88 127 LEU A N 1
ATOM 1042 C CA . LEU A 1 127 ? 0.266 -1.458 28.871 1.00 73.88 127 LEU A CA 1
ATOM 1043 C C . LEU A 1 127 ? -0.368 -2.646 29.614 1.00 73.88 127 LEU A C 1
ATOM 1045 O O . LEU A 1 127 ? -0.097 -3.802 29.284 1.00 73.88 127 LEU A O 1
ATOM 1049 N N . THR A 1 128 ? -1.258 -2.381 30.574 1.00 79.56 128 THR A N 1
ATOM 1050 C CA . THR A 1 128 ? -2.076 -3.423 31.218 1.00 79.56 128 THR A CA 1
ATOM 1051 C C . THR A 1 128 ? -3.531 -3.334 30.763 1.00 79.56 128 THR A C 1
ATOM 1053 O O . THR A 1 128 ? -4.042 -2.257 30.449 1.00 79.56 128 THR A O 1
ATOM 1056 N N . LEU A 1 129 ? -4.234 -4.471 30.741 1.00 74.38 129 LEU A N 1
ATOM 1057 C CA . LEU A 1 129 ? -5.656 -4.500 30.380 1.00 74.38 129 LEU A CA 1
ATOM 1058 C C . LEU A 1 129 ? -6.493 -3.627 31.332 1.00 74.38 129 LEU A C 1
ATOM 1060 O O . LEU A 1 129 ? -7.419 -2.953 30.892 1.00 74.38 129 LEU A O 1
ATOM 1064 N N . GLU A 1 130 ? -6.127 -3.579 32.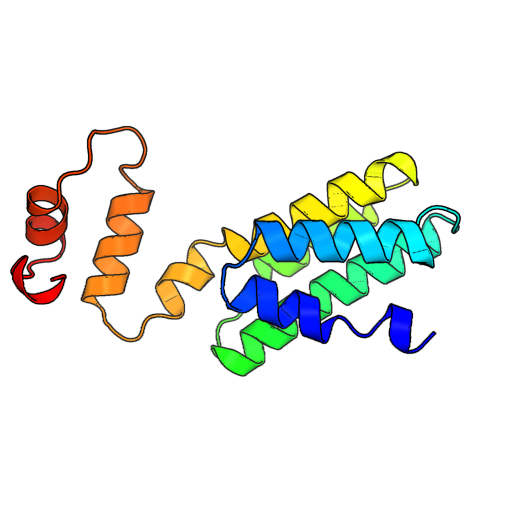615 1.00 75.44 130 GLU A N 1
ATOM 1065 C CA . GLU A 1 130 ? -6.772 -2.726 33.619 1.00 75.44 130 GLU A CA 1
ATOM 1066 C C . GLU A 1 130 ? -6.586 -1.232 33.338 1.00 75.44 130 GLU A C 1
ATOM 1068 O O . GLU A 1 130 ? -7.559 -0.479 33.406 1.00 75.44 130 GLU A O 1
ATOM 1073 N N . THR A 1 131 ? -5.375 -0.787 32.977 1.00 74.44 131 THR A N 1
ATOM 1074 C CA . THR A 1 131 ? -5.134 0.630 32.641 1.00 74.44 131 THR A CA 1
ATOM 1075 C C . THR A 1 131 ? -5.858 1.033 31.364 1.00 74.44 131 THR A C 1
ATOM 1077 O O . THR A 1 131 ? -6.469 2.102 31.324 1.00 74.44 131 THR A O 1
ATOM 1080 N N . LEU A 1 132 ? -5.881 0.156 30.358 1.00 76.94 132 LEU A N 1
ATOM 1081 C CA . LEU A 1 132 ? -6.662 0.362 29.142 1.00 76.94 132 LEU A CA 1
ATOM 1082 C C . LEU A 1 132 ? -8.162 0.487 29.452 1.00 76.94 132 LEU A C 1
ATOM 1084 O O . LEU A 1 132 ? -8.775 1.477 29.065 1.00 76.94 132 LEU A O 1
ATOM 1088 N N . CYS A 1 133 ? -8.734 -0.475 30.186 1.00 73.44 133 CYS A N 1
ATOM 1089 C CA . CYS A 1 133 ? -10.158 -0.524 30.547 1.00 73.44 133 CYS A CA 1
ATOM 1090 C C . CYS A 1 133 ? -10.601 0.682 31.386 1.00 73.44 133 CYS A C 1
ATOM 1092 O O . CYS A 1 133 ? -11.673 1.244 31.151 1.00 73.44 133 CYS A O 1
ATOM 1094 N N . THR A 1 134 ? -9.742 1.125 32.309 1.00 76.00 134 THR A N 1
ATOM 1095 C CA . THR A 1 134 ? -9.958 2.336 33.114 1.00 76.00 134 THR A CA 1
ATOM 1096 C C . THR A 1 134 ? -10.009 3.581 32.229 1.00 76.00 134 THR A C 1
ATOM 1098 O O . THR A 1 134 ? -10.888 4.422 32.397 1.00 76.00 134 THR A O 1
ATOM 1101 N N . HIS A 1 135 ? -9.111 3.688 31.246 1.00 73.19 135 HIS A N 1
ATOM 1102 C CA . HIS A 1 135 ? -9.049 4.846 30.356 1.00 73.19 135 HIS A CA 1
ATOM 1103 C C . HIS A 1 135 ? -10.260 4.951 29.416 1.00 73.19 135 HIS A C 1
ATOM 1105 O O . HIS A 1 135 ? -10.759 6.040 29.138 1.00 73.19 135 HIS A O 1
ATOM 1111 N N . ILE A 1 136 ? -10.763 3.815 28.936 1.00 74.62 136 ILE A N 1
ATOM 1112 C CA . ILE A 1 136 ? -11.907 3.756 28.010 1.00 74.62 136 ILE A CA 1
ATOM 1113 C C . ILE A 1 136 ? -13.266 3.641 28.717 1.00 74.62 136 ILE A C 1
ATOM 1115 O O . ILE A 1 136 ? -14.298 3.580 28.040 1.00 74.62 136 ILE A O 1
ATOM 1119 N N . ASN A 1 137 ? -13.257 3.609 30.054 1.00 72.69 137 ASN A N 1
ATOM 1120 C CA . ASN A 1 137 ? -14.413 3.438 30.932 1.00 72.69 137 ASN A CA 1
ATOM 1121 C C . ASN A 1 137 ? -15.279 2.215 30.562 1.00 72.69 137 ASN A C 1
ATOM 1123 O O . ASN A 1 137 ? -16.501 2.315 30.442 1.00 72.69 137 ASN A O 1
ATOM 1127 N N . MET A 1 138 ? -14.636 1.063 30.337 1.00 68.50 13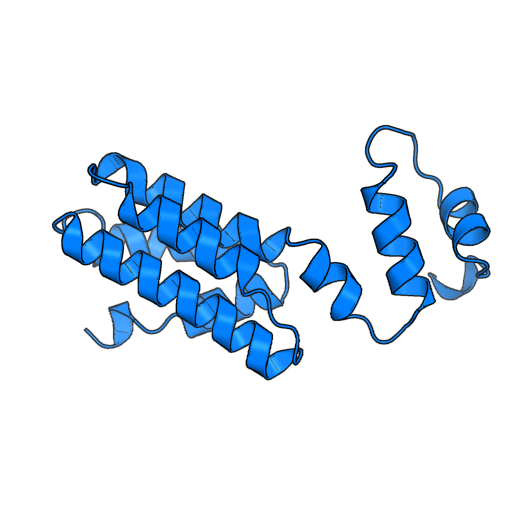8 MET A N 1
ATOM 1128 C CA . MET A 1 138 ? -15.305 -0.220 30.082 1.00 68.50 138 MET A CA 1
ATOM 1129 C C . MET A 1 138 ? -14.854 -1.281 31.076 1.00 68.50 138 MET A C 1
ATOM 1131 O O . MET A 1 138 ? -13.714 -1.293 31.529 1.00 68.50 138 MET A O 1
ATOM 1135 N N . ASN A 1 139 ? -15.756 -2.212 31.385 1.00 72.25 139 ASN A N 1
ATOM 1136 C CA . ASN A 1 139 ? -15.414 -3.372 32.194 1.00 72.25 139 ASN A CA 1
ATOM 1137 C C . ASN A 1 139 ? -14.560 -4.361 31.360 1.00 72.25 139 ASN A C 1
ATOM 1139 O O . ASN A 1 139 ? -14.943 -4.656 30.222 1.00 72.25 139 ASN A O 1
ATOM 1143 N N . PRO A 1 140 ? -13.452 -4.903 31.907 1.00 64.38 140 PRO A N 1
ATOM 1144 C CA . PRO A 1 140 ? -12.590 -5.873 31.224 1.00 64.38 140 PRO A CA 1
ATOM 1145 C C . PRO A 1 140 ? -13.317 -7.089 30.638 1.00 64.38 140 PRO A C 1
ATOM 1147 O O . PRO A 1 140 ? -12.893 -7.618 29.613 1.00 64.38 140 PRO A O 1
ATOM 1150 N N . CYS A 1 141 ? -14.441 -7.504 31.233 1.00 66.31 141 CYS A N 1
ATOM 1151 C CA . CYS A 1 141 ? -15.239 -8.639 30.760 1.00 66.31 141 CYS A CA 1
ATOM 1152 C C . CYS A 1 141 ? -15.813 -8.452 29.346 1.00 66.31 141 CYS A C 1
ATOM 1154 O O . CYS A 1 141 ? -16.195 -9.431 28.721 1.00 66.31 141 CYS A O 1
ATOM 1156 N N . TYR A 1 142 ? -15.874 -7.223 28.827 1.00 60.31 142 TYR A N 1
ATOM 1157 C CA . TYR A 1 142 ? -16.323 -6.961 27.455 1.00 60.31 142 TYR A CA 1
ATOM 1158 C C . TYR A 1 142 ? -15.212 -7.102 26.400 1.00 60.31 142 TYR A C 1
ATOM 1160 O O . TYR A 1 142 ? -15.498 -7.005 25.209 1.00 60.31 142 TYR A O 1
ATOM 1168 N N . PHE A 1 143 ? -13.961 -7.304 26.823 1.00 58.53 143 PHE A N 1
ATOM 1169 C CA . PHE A 1 143 ? -12.827 -7.642 25.951 1.00 58.53 143 PHE A CA 1
ATOM 1170 C C . PHE A 1 143 ? -12.508 -9.148 25.948 1.00 58.53 143 PHE A C 1
ATOM 1172 O O . PHE A 1 143 ? -11.584 -9.556 25.246 1.00 58.53 143 PHE A O 1
ATOM 1179 N N . SER A 1 144 ? -13.221 -9.937 26.764 1.00 47.53 144 SER A N 1
ATOM 1180 C CA . SER A 1 144 ? -13.016 -11.382 26.968 1.00 47.53 144 SER A CA 1
ATOM 1181 C C . SER A 1 144 ? -13.778 -12.235 25.960 1.00 47.53 144 SER A C 1
ATOM 1183 O O . SER A 1 144 ? -14.909 -11.841 25.597 1.00 47.53 144 SER A O 1
#

Foldseek 3Di:
DVVLLPCPVLLVCLLVLVLVVSLVVLVVSCVVPPLPDALVVLLVSLLSNLVVNQVSLCVPQVDHPPVLSVVLNVVSVVDDDSVCSSVSSSVSSVSSSPVLSSQLSSDPDVLSNQLSVVCVVQVPDDDDLVVSCVRSVHDSVVVD

Sequence (144 aa):
MEYLLNHLDLCALIYNGQTNQAITLFIQQYNTYIKDTCINHCKIYLSTLNQSIYNYILIKEKVSLHKCCLKNMEVINACYQTSEIERLGKQIIESYCFCIDYRIESHTNEHIKKALTYIHQQLGEPLTLETLCTHINMNPCYFS

Organism: NCBI:txid2838521

Radius of gyration: 17.88 Å; chains: 1; bounding box: 35×24×53 Å

pLDDT: mean 82.44, std 13.3, range [47.53, 97.38]

Secondary structure (DSSP, 8-state):
-HHHH--HHHHHHHHTT-HHHHHHHHHHHHHHHTTTS-HHHHHHHHHHHHHHHHHHHHHHH----HHHHHHHHHHHHH---GGGHHHHHHHHHHHHHT-HHHHHHT---HHHHHHHHHHHH-TTS---HHHHHHHHT--GGGG-